Protein AF-A0A9X2DNE2-F1 (afdb_monomer)

Sequence (106 aa):
MKNRTIATALVTLALSFGVADQALNVQPSKVEASEFTFTQQQQEALDHLNGIRANMGLDPVELDPYLNKAAQNHADYLSVNGNPFSLESHRQDPSKTGFTGVTASD

Structure (mmCIF, N/CA/C/O backbone):
data_AF-A0A9X2DNE2-F1
#
_entry.id   AF-A0A9X2DNE2-F1
#
loop_
_atom_site.group_PDB
_atom_site.id
_atom_site.type_symbol
_atom_site.label_atom_id
_atom_site.label_alt_id
_atom_site.label_comp_id
_atom_site.label_asym_id
_atom_site.label_entity_id
_atom_site.label_seq_id
_atom_site.pdbx_PDB_ins_code
_atom_site.Cartn_x
_atom_site.Cartn_y
_atom_site.Cartn_z
_atom_site.occupancy
_atom_site.B_iso_or_equiv
_atom_site.auth_seq_id
_atom_site.auth_comp_id
_atom_site.auth_asym_id
_atom_site.auth_atom_id
_atom_site.pdbx_PDB_model_num
ATOM 1 N N . MET A 1 1 ? 41.835 -23.295 51.471 1.00 36.94 1 MET A N 1
ATOM 2 C CA . MET A 1 1 ? 42.621 -24.540 51.261 1.00 36.94 1 MET A CA 1
ATOM 3 C C . MET A 1 1 ? 41.659 -25.702 51.475 1.00 36.94 1 MET A C 1
ATOM 5 O O . MET A 1 1 ? 40.946 -25.636 52.456 1.00 36.94 1 MET A O 1
ATOM 9 N N . LYS A 1 2 ? 41.525 -26.773 50.696 1.00 39.94 2 LYS A N 1
ATOM 10 C CA . LYS A 1 2 ? 41.970 -27.219 49.370 1.00 39.94 2 LYS A CA 1
ATOM 11 C C . LYS A 1 2 ? 41.108 -28.481 49.118 1.00 39.94 2 LYS A C 1
ATOM 13 O O . LYS A 1 2 ? 40.974 -29.299 50.022 1.00 39.94 2 LYS A O 1
ATOM 18 N N . ASN A 1 3 ? 40.490 -28.579 47.946 1.00 44.59 3 ASN A N 1
ATOM 19 C CA . ASN A 1 3 ? 39.551 -29.622 47.497 1.00 44.59 3 ASN A CA 1
ATOM 20 C C . ASN A 1 3 ? 40.079 -31.058 47.642 1.00 44.59 3 ASN A C 1
ATOM 22 O O . ASN A 1 3 ? 41.274 -31.245 47.419 1.00 44.59 3 ASN A O 1
ATOM 26 N N . ARG A 1 4 ? 39.177 -32.051 47.807 1.00 47.81 4 ARG 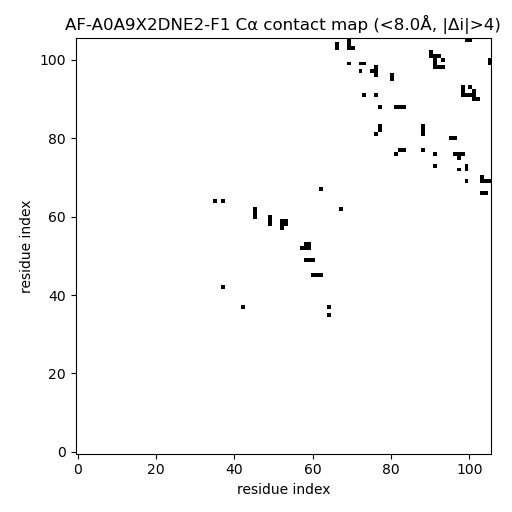A N 1
ATOM 27 C CA . ARG A 1 4 ? 39.308 -33.425 47.255 1.00 47.81 4 ARG A CA 1
ATOM 28 C C . ARG A 1 4 ? 37.941 -34.098 46.958 1.00 47.81 4 ARG A C 1
ATOM 30 O O . ARG A 1 4 ? 37.307 -34.653 47.841 1.00 47.81 4 ARG A O 1
ATOM 37 N N . THR A 1 5 ? 37.498 -33.955 45.707 1.00 41.34 5 THR A N 1
ATOM 38 C CA .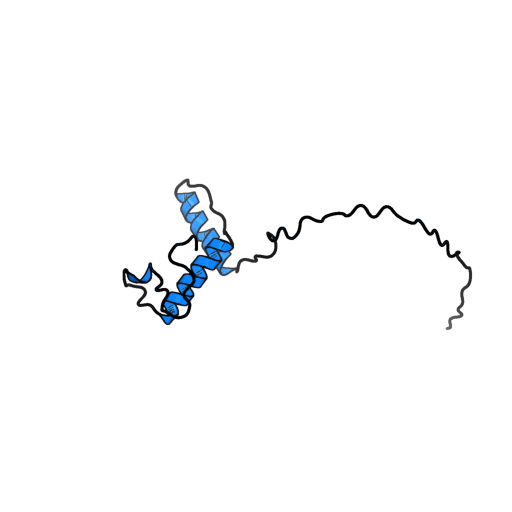 THR A 1 5 ? 37.054 -34.960 44.697 1.00 41.34 5 THR A CA 1
ATOM 39 C C . THR A 1 5 ? 37.125 -36.465 45.122 1.00 41.34 5 THR A C 1
ATOM 41 O O . THR A 1 5 ? 38.041 -36.796 45.862 1.00 41.34 5 THR A O 1
ATOM 44 N N . ILE A 1 6 ? 36.310 -37.474 44.724 1.00 48.91 6 ILE A N 1
ATOM 45 C CA . ILE A 1 6 ? 35.584 -37.863 43.480 1.00 48.91 6 ILE A CA 1
ATOM 46 C C . ILE A 1 6 ? 34.439 -38.867 43.805 1.00 48.91 6 ILE A C 1
ATOM 48 O O . ILE A 1 6 ? 34.541 -39.645 44.747 1.00 48.91 6 ILE A O 1
ATOM 52 N N . ALA A 1 7 ? 33.408 -38.833 42.948 1.00 36.09 7 ALA A N 1
ATOM 53 C CA . ALA A 1 7 ? 32.361 -39.801 42.575 1.00 36.09 7 ALA A CA 1
ATOM 54 C C . ALA A 1 7 ? 32.496 -41.300 42.936 1.00 36.09 7 ALA A C 1
ATOM 56 O O . ALA A 1 7 ? 33.594 -41.848 42.954 1.00 36.09 7 ALA A O 1
ATOM 57 N N . THR A 1 8 ? 31.353 -42.001 43.055 1.00 35.44 8 THR A N 1
ATOM 58 C CA . THR A 1 8 ? 30.815 -42.978 42.062 1.00 35.44 8 THR A CA 1
ATOM 59 C C . THR A 1 8 ? 29.595 -43.717 42.646 1.00 35.44 8 THR A C 1
ATOM 61 O O . THR A 1 8 ? 29.721 -44.351 43.685 1.00 35.44 8 THR A O 1
ATOM 64 N N . ALA A 1 9 ? 28.445 -43.686 41.963 1.00 36.16 9 ALA A N 1
ATOM 65 C CA . ALA A 1 9 ? 27.427 -44.754 41.953 1.00 36.16 9 ALA A CA 1
ATOM 66 C C . ALA A 1 9 ? 26.432 -44.446 40.811 1.00 36.16 9 ALA A C 1
ATOM 68 O O . ALA A 1 9 ? 25.575 -43.581 40.944 1.00 36.16 9 ALA A O 1
ATOM 69 N N . LEU A 1 10 ? 26.721 -44.878 39.578 1.00 36.69 10 LEU A N 1
ATOM 70 C CA . LEU A 1 10 ? 26.082 -46.044 38.946 1.00 36.69 10 LEU A CA 1
ATOM 71 C C . LEU A 1 10 ? 24.551 -46.036 39.086 1.00 36.69 10 LEU A C 1
ATOM 73 O O . LEU A 1 10 ? 23.997 -46.648 39.993 1.00 36.69 10 LEU A O 1
ATOM 77 N N . VAL A 1 11 ? 23.878 -45.383 38.136 1.00 36.66 11 VAL A N 1
ATOM 78 C CA . VAL A 1 11 ? 22.475 -45.668 37.822 1.00 36.66 11 VAL A CA 1
ATOM 79 C C . VAL A 1 11 ? 22.422 -46.215 36.402 1.00 36.66 11 VAL A C 1
ATOM 81 O O . VAL A 1 11 ? 23.021 -45.688 35.468 1.00 36.66 11 VAL A O 1
ATOM 84 N N . THR A 1 12 ? 21.783 -47.367 36.325 1.00 42.31 12 THR A N 1
ATOM 85 C CA . THR A 1 12 ? 21.748 -48.357 35.259 1.00 42.31 12 THR A CA 1
ATOM 86 C C . THR A 1 12 ? 21.113 -47.869 33.962 1.00 42.31 12 THR A C 1
ATOM 88 O O . THR A 1 12 ? 20.046 -47.262 33.954 1.00 42.31 12 THR A O 1
ATOM 91 N N . LEU A 1 13 ? 21.757 -48.252 32.862 1.00 39.16 13 LEU A N 1
ATOM 92 C CA . LEU A 1 13 ? 21.251 -48.248 31.496 1.00 39.16 13 LEU A CA 1
ATOM 93 C C . LEU A 1 13 ? 20.116 -49.278 31.357 1.00 39.16 13 LEU A C 1
ATOM 95 O O . LEU A 1 13 ? 20.363 -50.477 31.471 1.00 39.16 13 LEU A O 1
ATOM 99 N N . ALA A 1 14 ? 18.894 -48.825 31.082 1.00 49.62 14 ALA A N 1
ATOM 100 C CA . ALA A 1 14 ? 17.803 -49.684 30.631 1.00 49.62 14 ALA A CA 1
ATOM 101 C C . ALA A 1 14 ? 17.579 -49.450 29.129 1.00 49.62 14 ALA A C 1
ATOM 103 O O . ALA A 1 14 ? 17.048 -48.418 28.727 1.00 49.62 14 ALA A O 1
ATOM 104 N N . LEU A 1 15 ? 18.008 -50.406 28.297 1.00 43.12 15 LEU A N 1
ATOM 105 C CA . LEU A 1 15 ? 17.576 -50.502 26.904 1.00 43.12 15 LEU A CA 1
ATOM 106 C C . LEU A 1 15 ? 16.206 -51.182 26.870 1.00 43.12 15 LEU A C 1
ATOM 108 O O . LEU A 1 15 ? 16.115 -52.398 27.020 1.00 43.12 15 LEU A O 1
ATOM 112 N N . SER A 1 16 ? 15.147 -50.416 26.633 1.00 45.91 16 SER A N 1
ATOM 113 C CA . SER A 1 16 ? 13.872 -50.963 26.171 1.00 45.91 16 SER A CA 1
ATOM 114 C C . SER A 1 16 ? 13.755 -50.725 24.667 1.00 45.91 16 SER A C 1
ATOM 116 O O . SER A 1 16 ? 13.410 -49.630 24.225 1.00 45.91 16 SER A O 1
ATOM 118 N N . PHE A 1 17 ? 14.060 -51.757 23.878 1.00 44.88 17 PHE A N 1
ATOM 119 C CA . PHE A 1 17 ? 13.700 -51.819 22.463 1.00 44.88 17 PHE A CA 1
ATOM 120 C C . PHE A 1 17 ? 12.192 -52.075 22.351 1.00 44.88 17 PHE A C 1
ATOM 122 O O . PHE A 1 17 ? 11.745 -53.217 22.387 1.00 44.88 17 PHE A O 1
ATOM 129 N N . GLY A 1 18 ? 11.408 -51.003 22.243 1.00 39.97 18 GLY A N 1
ATOM 130 C CA . GLY A 1 18 ? 10.035 -51.063 21.749 1.00 39.97 18 GLY A CA 1
ATOM 131 C C . GLY A 1 18 ? 10.050 -50.842 20.242 1.00 39.97 18 GLY A C 1
ATOM 132 O O . GLY A 1 18 ? 10.306 -49.730 19.786 1.00 39.97 18 GLY A O 1
ATOM 133 N N . VAL A 1 19 ? 9.840 -51.903 19.466 1.00 48.03 19 VAL A N 1
ATOM 134 C CA . VAL A 1 19 ? 9.707 -51.818 18.009 1.00 48.03 19 VAL A CA 1
ATOM 135 C C . VAL A 1 19 ? 8.241 -51.548 17.666 1.00 48.03 19 VAL A C 1
ATOM 137 O O . VAL A 1 19 ? 7.372 -52.301 18.086 1.00 48.03 19 VAL A O 1
ATOM 140 N N . ALA A 1 20 ? 8.048 -50.498 16.865 1.00 48.12 20 ALA A N 1
ATOM 141 C CA . ALA A 1 20 ? 6.932 -50.213 15.961 1.00 48.12 20 ALA A CA 1
ATOM 142 C C . ALA A 1 20 ? 5.518 -50.025 16.545 1.00 48.12 20 ALA A C 1
ATOM 144 O O . ALA A 1 20 ? 4.770 -50.972 16.736 1.00 48.12 20 ALA A O 1
ATOM 145 N N . ASP A 1 21 ? 5.106 -48.759 16.615 1.00 42.16 21 ASP A N 1
ATOM 146 C CA . ASP A 1 21 ? 4.087 -48.278 15.675 1.00 42.16 21 ASP A CA 1
ATOM 147 C C . ASP A 1 21 ? 4.363 -46.795 15.388 1.00 42.16 21 ASP A C 1
ATOM 149 O O . ASP A 1 21 ? 3.915 -45.887 16.087 1.00 42.16 21 ASP A O 1
ATOM 153 N N . GLN A 1 22 ? 5.207 -46.537 14.385 1.00 45.66 22 GLN A N 1
ATOM 154 C CA . GLN A 1 22 ? 5.324 -45.198 13.811 1.00 45.66 22 GLN A CA 1
ATOM 155 C C . GLN A 1 22 ? 4.059 -44.996 12.981 1.00 45.66 22 GLN A C 1
ATOM 157 O O . GLN A 1 22 ? 4.044 -45.261 11.779 1.00 45.66 22 GLN A O 1
ATOM 162 N N . ALA A 1 23 ? 2.979 -44.563 13.633 1.00 46.31 23 ALA A N 1
ATOM 163 C CA . ALA A 1 23 ? 1.897 -43.912 12.923 1.00 46.31 23 ALA A CA 1
ATOM 164 C C . ALA A 1 23 ? 2.553 -42.813 12.085 1.00 46.31 23 ALA A C 1
ATOM 166 O O . ALA A 1 23 ? 3.201 -41.918 12.634 1.00 46.31 23 ALA A O 1
ATOM 167 N N . LEU A 1 24 ? 2.465 -42.934 10.758 1.00 43.31 24 LEU A N 1
ATOM 168 C CA . LEU A 1 24 ? 2.877 -41.891 9.833 1.00 43.31 24 LEU A CA 1
ATOM 169 C C . LEU A 1 24 ? 2.012 -40.677 10.156 1.00 43.31 24 LEU A C 1
ATOM 171 O O . LEU A 1 24 ? 0.909 -40.520 9.637 1.00 43.31 24 LEU A O 1
ATOM 175 N N . ASN A 1 25 ? 2.501 -39.847 11.074 1.00 50.81 25 ASN A N 1
ATOM 176 C CA . ASN A 1 25 ? 1.990 -38.521 11.308 1.00 50.81 25 ASN A CA 1
ATOM 177 C C . ASN A 1 25 ? 2.326 -37.755 10.036 1.00 50.81 25 ASN A C 1
ATOM 179 O O . ASN A 1 25 ? 3.410 -37.182 9.903 1.00 50.81 25 ASN A O 1
ATOM 183 N N . VAL A 1 26 ? 1.421 -37.839 9.062 1.00 48.25 26 VAL A N 1
ATOM 184 C CA . VAL A 1 26 ? 1.357 -36.917 7.941 1.00 48.25 26 VAL A CA 1
ATOM 185 C C . VAL A 1 26 ? 1.103 -35.565 8.587 1.00 48.25 26 VAL A C 1
ATOM 187 O O . VAL A 1 26 ? -0.036 -35.159 8.803 1.00 48.25 26 VAL A O 1
ATOM 190 N N . GLN A 1 27 ? 2.194 -34.911 8.988 1.00 52.16 27 GLN A N 1
ATOM 191 C CA . GLN A 1 27 ? 2.164 -33.509 9.336 1.00 52.16 27 GLN A CA 1
ATOM 192 C C . GLN A 1 27 ? 1.545 -32.818 8.127 1.00 52.16 27 GLN A C 1
ATOM 194 O O . GLN A 1 27 ? 2.020 -33.060 7.009 1.00 52.16 27 GLN A O 1
ATOM 199 N N . PRO A 1 28 ? 0.482 -32.019 8.301 1.00 47.41 28 PRO A N 1
ATOM 200 C CA . PRO A 1 28 ? 0.013 -31.189 7.214 1.00 47.41 28 PRO A CA 1
ATOM 201 C C . PRO A 1 28 ? 1.219 -30.386 6.738 1.00 47.41 28 PRO A C 1
ATOM 203 O O . PRO A 1 28 ? 1.826 -29.621 7.489 1.00 47.41 28 PRO A O 1
ATOM 206 N N . SER A 1 29 ? 1.624 -30.660 5.503 1.00 48.66 29 SER A N 1
ATOM 207 C CA . SER A 1 29 ? 2.694 -29.952 4.840 1.00 48.66 29 SER A CA 1
ATOM 208 C C . SER A 1 29 ? 2.327 -28.475 4.848 1.00 48.66 29 SER A C 1
ATOM 210 O O . SER A 1 29 ? 1.398 -28.074 4.153 1.00 48.66 29 SER A O 1
ATOM 212 N N . LYS A 1 30 ? 3.082 -27.696 5.623 1.00 46.47 30 LYS A N 1
ATOM 213 C CA . LYS A 1 30 ? 3.310 -26.276 5.382 1.00 46.47 30 LYS A CA 1
ATOM 214 C C . LYS A 1 30 ? 2.031 -25.417 5.390 1.00 46.47 30 LYS A C 1
ATOM 216 O O . LYS A 1 30 ? 1.540 -25.001 4.346 1.00 46.47 30 LYS A O 1
ATOM 221 N N . VAL A 1 31 ? 1.541 -25.080 6.585 1.00 45.69 31 VAL A N 1
ATOM 222 C CA . VAL A 1 31 ? 0.715 -23.874 6.773 1.00 45.69 31 VAL A CA 1
ATOM 223 C C . VAL A 1 31 ? 1.676 -22.704 7.001 1.00 45.69 31 VAL A C 1
ATOM 225 O O . VAL A 1 31 ? 2.000 -22.368 8.134 1.00 45.69 31 VAL A O 1
ATOM 228 N N . GLU A 1 32 ? 2.200 -22.122 5.920 1.00 47.06 32 GLU A N 1
ATOM 229 C CA . GLU A 1 32 ? 2.983 -20.875 5.984 1.00 47.06 32 GLU A CA 1
ATOM 230 C C . GLU A 1 32 ? 2.019 -19.703 6.113 1.00 47.06 32 GLU A C 1
ATOM 232 O O . GLU A 1 32 ? 1.669 -19.035 5.144 1.00 47.06 32 GLU A O 1
ATOM 237 N N . ALA A 1 33 ? 1.552 -19.483 7.331 1.00 46.88 33 ALA A N 1
ATOM 238 C CA . ALA A 1 33 ? 0.899 -18.244 7.709 1.00 46.88 33 ALA A CA 1
ATOM 239 C C . ALA A 1 33 ? 1.444 -17.810 9.074 1.00 46.88 33 ALA A C 1
ATOM 241 O O . ALA A 1 33 ? 0.690 -17.720 10.036 1.00 46.88 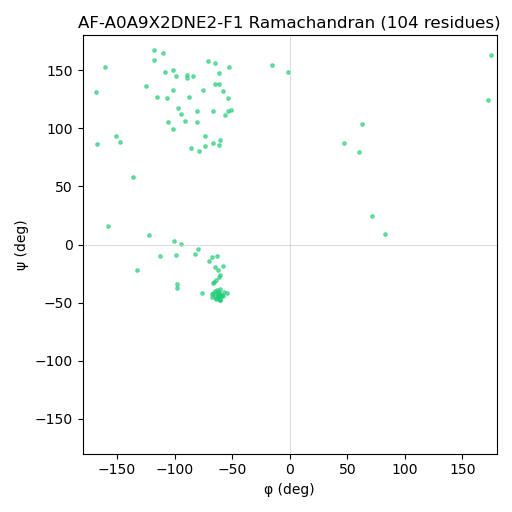33 ALA A O 1
ATOM 242 N N . SER A 1 34 ? 2.767 -17.613 9.195 1.00 52.47 34 SER A N 1
ATOM 243 C CA . SER A 1 34 ? 3.343 -17.080 10.443 1.00 52.47 34 SER A CA 1
ATOM 244 C C . SER A 1 34 ? 4.718 -16.391 10.365 1.00 52.47 34 SER A C 1
ATOM 246 O O . SER A 1 34 ? 5.310 -16.193 11.420 1.00 52.47 34 SER A O 1
ATOM 248 N N . GLU A 1 35 ? 5.248 -15.989 9.200 1.00 66.31 35 GLU A N 1
ATOM 249 C CA . GLU A 1 35 ? 6.565 -15.298 9.144 1.00 66.31 35 GLU A CA 1
ATOM 250 C C . GLU A 1 35 ? 6.561 -13.903 8.495 1.00 66.31 35 GLU A C 1
ATOM 252 O O . GLU A 1 35 ? 7.616 -13.297 8.302 1.00 66.31 35 GLU A O 1
ATOM 257 N N . PHE A 1 36 ? 5.396 -13.332 8.184 1.00 75.81 36 PHE A N 1
ATOM 258 C CA . PHE A 1 36 ? 5.356 -11.957 7.687 1.00 75.81 36 PHE A CA 1
ATOM 259 C C . PHE A 1 36 ? 5.455 -10.967 8.847 1.00 75.81 36 PHE A C 1
ATOM 261 O O . PHE A 1 36 ? 4.568 -10.879 9.692 1.00 75.81 36 PHE A O 1
ATOM 268 N N . THR A 1 37 ? 6.554 -10.215 8.872 1.00 86.81 37 THR A N 1
ATOM 269 C CA . THR A 1 37 ? 6.744 -9.079 9.776 1.00 86.81 37 THR A CA 1
ATOM 270 C C . THR A 1 37 ? 6.496 -7.786 9.011 1.00 86.81 37 THR A C 1
ATOM 272 O O . THR A 1 37 ? 6.987 -7.609 7.894 1.00 86.81 37 THR A O 1
ATOM 275 N N . PHE A 1 38 ? 5.711 -6.886 9.599 1.00 91.88 38 PHE A N 1
ATOM 276 C CA . PHE A 1 38 ? 5.478 -5.559 9.039 1.00 91.88 38 PHE A CA 1
ATOM 277 C C . PHE A 1 38 ? 6.524 -4.578 9.551 1.00 91.88 38 PHE A C 1
ATOM 279 O O . PHE A 1 38 ? 6.986 -4.665 10.691 1.00 91.88 38 PHE A O 1
ATOM 286 N N . THR A 1 39 ? 6.907 -3.634 8.699 1.00 94.31 39 THR A N 1
ATOM 287 C CA . THR A 1 39 ? 7.818 -2.567 9.106 1.00 94.31 39 THR A CA 1
ATOM 288 C C . THR A 1 39 ? 7.104 -1.598 10.045 1.00 94.31 39 THR A C 1
ATOM 290 O O . THR A 1 39 ? 5.880 -1.454 10.008 1.00 94.31 39 THR A O 1
ATOM 293 N N 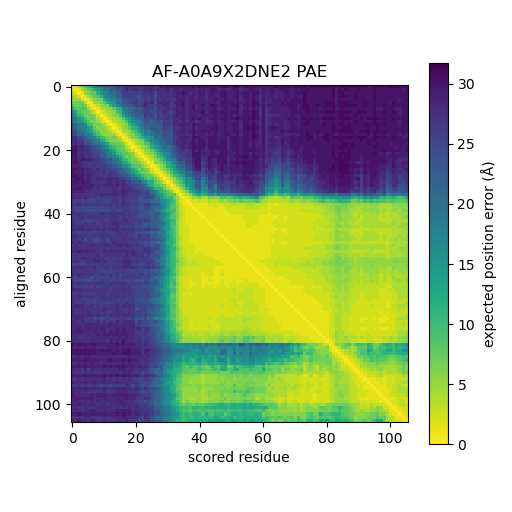. GLN A 1 40 ? 7.876 -0.866 10.850 1.00 95.50 40 GLN A N 1
ATOM 294 C CA . GLN A 1 40 ? 7.325 0.205 11.682 1.00 95.50 40 GLN A CA 1
ATOM 295 C C . GLN A 1 40 ? 6.532 1.220 10.841 1.00 95.50 40 GLN A C 1
ATOM 297 O O . GLN A 1 40 ? 5.434 1.608 11.221 1.00 95.50 40 GLN A O 1
ATOM 302 N N . GLN A 1 41 ? 7.039 1.581 9.660 1.00 95.44 41 GLN A N 1
ATOM 303 C CA . GLN A 1 41 ? 6.365 2.515 8.759 1.00 95.44 41 GLN A CA 1
ATOM 304 C C . GLN A 1 41 ? 5.011 1.984 8.260 1.00 95.44 41 GLN A C 1
ATOM 306 O O . GLN A 1 41 ? 4.056 2.749 8.147 1.00 95.44 41 GLN A O 1
ATOM 311 N N . GLN A 1 42 ? 4.908 0.683 7.965 1.00 95.31 42 GLN A N 1
ATOM 312 C CA . GLN A 1 42 ? 3.636 0.064 7.577 1.00 95.31 42 GLN A CA 1
ATOM 313 C C . GLN A 1 42 ? 2.623 0.110 8.725 1.00 95.31 42 GLN A C 1
ATOM 315 O O . GLN A 1 42 ? 1.454 0.408 8.488 1.00 95.31 42 GLN A O 1
ATOM 320 N N . GLN A 1 43 ? 3.073 -0.124 9.961 1.00 97.19 43 GLN A N 1
ATOM 321 C CA . GLN A 1 43 ? 2.212 -0.036 11.138 1.00 97.19 43 GLN A CA 1
ATOM 322 C C . GLN A 1 43 ? 1.754 1.403 11.405 1.00 97.19 43 GLN A C 1
ATOM 324 O O . GLN A 1 43 ? 0.566 1.640 11.589 1.00 97.19 43 GLN A O 1
ATOM 329 N N . GLU A 1 44 ? 2.660 2.380 11.341 1.00 97.75 44 GLU A N 1
ATOM 330 C CA . GLU A 1 44 ? 2.325 3.800 11.515 1.00 97.75 44 GLU A CA 1
ATOM 331 C C . GLU A 1 44 ? 1.324 4.286 10.452 1.00 97.75 44 GLU A C 1
ATOM 333 O O . GLU A 1 44 ? 0.397 5.039 10.759 1.00 97.75 44 GLU A O 1
ATOM 338 N N . ALA A 1 45 ? 1.464 3.822 9.205 1.00 97.00 45 ALA A N 1
ATOM 339 C CA . ALA A 1 45 ? 0.512 4.114 8.137 1.00 97.00 45 ALA A CA 1
ATOM 340 C C . ALA A 1 45 ? -0.867 3.475 8.389 1.00 97.00 45 ALA A C 1
ATOM 342 O O . ALA A 1 45 ? -1.890 4.131 8.171 1.00 97.00 45 ALA A O 1
ATOM 343 N N . LEU A 1 46 ? -0.905 2.226 8.872 1.00 98.00 46 LEU A N 1
ATOM 344 C CA . LEU A 1 46 ? -2.146 1.549 9.257 1.00 98.00 46 LEU A CA 1
ATOM 345 C C . LEU A 1 46 ? -2.852 2.288 10.398 1.00 98.00 46 LEU A C 1
ATOM 347 O O . LEU A 1 46 ? -4.054 2.540 10.316 1.00 98.00 46 LEU A O 1
ATOM 351 N N . ASP A 1 47 ? -2.107 2.671 11.434 1.00 98.44 47 ASP A N 1
ATOM 352 C CA . ASP A 1 47 ? -2.633 3.379 12.601 1.00 98.44 47 ASP A CA 1
ATOM 353 C C . ASP A 1 47 ? -3.217 4.737 12.195 1.00 98.44 47 ASP A C 1
ATOM 355 O O . ASP A 1 47 ? -4.322 5.098 12.608 1.00 98.44 4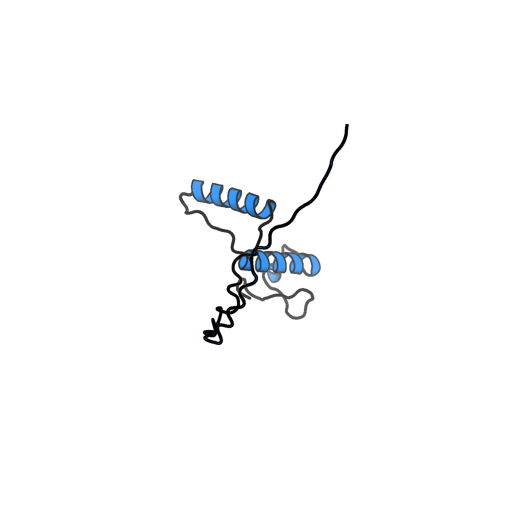7 ASP A O 1
ATOM 359 N N . HIS A 1 48 ? -2.520 5.467 11.318 1.00 98.62 48 HIS A N 1
ATOM 360 C CA . HIS A 1 48 ? -3.021 6.721 10.763 1.00 98.62 48 HIS A CA 1
ATOM 361 C C . HIS A 1 48 ? -4.333 6.525 9.986 1.00 98.62 48 HIS A C 1
ATOM 363 O O . HIS A 1 48 ? -5.308 7.246 10.223 1.00 98.62 48 HIS A O 1
ATOM 369 N N . LEU A 1 49 ? -4.387 5.528 9.094 1.00 98.38 49 LEU A N 1
ATOM 370 C CA . LEU A 1 49 ? -5.585 5.207 8.315 1.00 98.38 49 LEU A CA 1
ATOM 371 C C . LEU A 1 49 ? -6.759 4.820 9.223 1.00 98.38 49 LEU A C 1
ATOM 373 O O . LEU A 1 49 ? -7.863 5.342 9.062 1.00 98.38 49 LEU A O 1
ATOM 377 N N . ASN A 1 50 ? -6.532 3.933 10.189 1.00 98.75 50 ASN A N 1
ATOM 378 C CA . ASN A 1 50 ? -7.565 3.492 11.122 1.00 98.75 50 ASN A CA 1
ATOM 379 C C . ASN A 1 50 ? -8.047 4.627 12.035 1.00 98.75 50 ASN A C 1
ATOM 381 O O . ASN A 1 50 ? -9.237 4.686 12.337 1.00 98.75 50 ASN A O 1
ATOM 385 N N . GLY A 1 51 ? -7.182 5.582 12.389 1.00 98.75 51 GLY A N 1
ATOM 386 C CA . GLY A 1 51 ? -7.590 6.811 13.072 1.00 98.75 51 GLY A CA 1
ATOM 387 C C . GLY A 1 51 ? -8.586 7.643 12.255 1.00 98.75 51 GLY A C 1
ATOM 388 O O . GLY A 1 51 ? -9.602 8.096 12.784 1.00 98.75 51 GLY A O 1
ATOM 389 N N . ILE A 1 52 ? -8.351 7.797 10.946 1.00 98.69 52 ILE A N 1
ATOM 390 C CA . ILE A 1 52 ? -9.296 8.469 10.036 1.00 98.69 52 ILE A CA 1
ATOM 391 C C . ILE A 1 52 ? -10.610 7.683 9.946 1.00 98.69 52 ILE A C 1
ATOM 393 O O . ILE A 1 52 ? -11.684 8.271 10.072 1.00 98.69 52 ILE A O 1
ATOM 397 N N . ARG A 1 53 ? -10.538 6.357 9.769 1.00 98.62 53 ARG A N 1
ATOM 398 C CA . ARG A 1 53 ? -11.717 5.479 9.673 1.00 98.62 53 ARG A CA 1
ATOM 399 C C . ARG A 1 53 ? -12.591 5.556 10.924 1.00 98.62 53 ARG A C 1
ATOM 401 O O . ARG A 1 53 ? -13.802 5.725 10.798 1.00 98.62 53 ARG A O 1
ATOM 408 N N . ALA A 1 54 ? -11.983 5.544 12.108 1.00 98.69 54 ALA A N 1
ATOM 409 C CA . ALA A 1 54 ? -12.691 5.677 13.378 1.00 98.69 54 ALA A CA 1
ATOM 410 C C . ALA A 1 54 ? -13.430 7.020 13.492 1.00 98.69 54 ALA A C 1
ATOM 412 O O . ALA A 1 54 ? -14.601 7.048 13.866 1.00 98.69 54 ALA A O 1
ATOM 413 N N . ASN A 1 55 ? -12.796 8.127 13.084 1.00 98.50 55 ASN A N 1
ATOM 414 C CA . ASN A 1 55 ? -13.439 9.449 13.056 1.00 98.50 55 ASN A CA 1
ATOM 415 C C . ASN A 1 55 ? -14.642 9.516 12.097 1.00 98.50 55 ASN A C 1
ATOM 417 O O . ASN A 1 55 ? -15.506 10.377 12.252 1.00 98.50 55 ASN A O 1
ATOM 421 N N . MET A 1 56 ? -14.705 8.612 11.117 1.00 98.44 56 MET A N 1
ATOM 422 C CA . MET A 1 56 ? -15.818 8.470 10.176 1.00 98.44 56 MET A CA 1
ATOM 423 C C . MET A 1 56 ? -16.857 7.421 10.612 1.00 98.44 56 MET A C 1
ATOM 425 O O . MET A 1 56 ? -17.827 7.205 9.889 1.00 98.44 56 MET A O 1
ATOM 429 N N . GLY A 1 57 ? -16.672 6.762 11.762 1.00 98.50 57 GLY A N 1
ATOM 430 C CA . GLY A 1 57 ? -17.548 5.682 12.227 1.00 98.50 57 GLY A CA 1
ATOM 431 C C . GLY A 1 57 ? -17.406 4.378 11.433 1.00 98.50 57 GLY A C 1
ATOM 432 O O . GLY A 1 57 ? -18.357 3.605 11.365 1.00 98.50 57 GLY A O 1
ATOM 433 N N . LEU A 1 58 ? -16.250 4.153 10.800 1.00 98.50 58 LEU A N 1
ATOM 434 C CA . LEU A 1 58 ? -15.937 2.936 10.052 1.00 98.50 58 LEU A CA 1
ATOM 435 C C . LEU A 1 58 ? -15.091 1.978 10.896 1.00 98.50 58 LEU A C 1
ATOM 437 O O . LEU A 1 58 ? -14.199 2.410 11.628 1.00 98.50 58 LEU A O 1
ATOM 441 N N . ASP A 1 59 ? -15.314 0.678 10.710 1.00 98.44 59 ASP A N 1
ATOM 442 C CA . ASP A 1 59 ? -14.516 -0.374 11.346 1.00 98.44 59 ASP A CA 1
ATOM 443 C C . ASP A 1 59 ? -13.037 -0.301 10.923 1.00 98.44 59 ASP A C 1
ATOM 445 O O . ASP A 1 59 ? -12.743 0.081 9.779 1.00 98.44 59 ASP A O 1
ATOM 449 N N . PRO A 1 60 ? -12.086 -0.669 11.800 1.00 97.75 60 PRO A N 1
ATOM 450 C CA . PRO A 1 60 ? -10.672 -0.714 11.446 1.00 97.75 60 PRO A CA 1
ATOM 451 C C . PRO A 1 60 ? -10.397 -1.784 10.382 1.00 97.75 60 PRO A C 1
ATOM 453 O O . PRO A 1 60 ? -11.140 -2.751 10.232 1.00 97.75 60 PRO A O 1
ATOM 456 N N . VAL A 1 61 ? -9.312 -1.598 9.637 1.00 97.62 61 VAL A N 1
ATOM 457 C CA . VAL A 1 61 ? -8.751 -2.603 8.726 1.00 97.62 61 VAL A CA 1
ATOM 458 C C . VAL A 1 61 ? -7.429 -3.125 9.271 1.00 97.62 61 VAL A C 1
ATOM 460 O O . VAL A 1 61 ? -6.825 -2.516 10.155 1.00 97.62 61 VAL A O 1
ATOM 463 N N . GLU A 1 62 ? -6.974 -4.244 8.723 1.00 96.44 62 GLU A N 1
ATO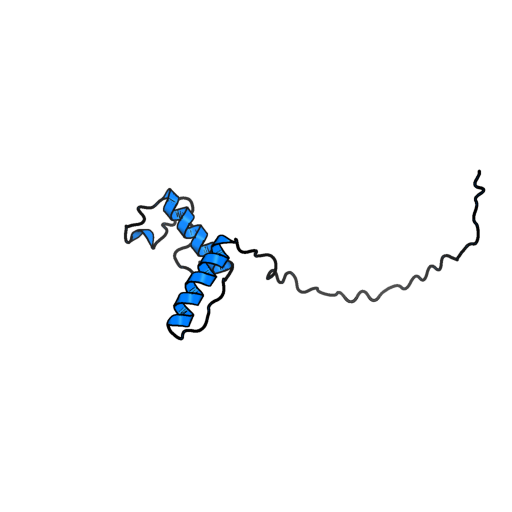M 464 C CA . GLU A 1 62 ? -5.720 -4.897 9.091 1.00 96.44 62 GLU A CA 1
ATOM 465 C C . GLU A 1 62 ? -4.774 -4.941 7.889 1.00 96.44 62 GLU A C 1
ATOM 467 O O . GLU A 1 62 ? -5.201 -4.831 6.736 1.00 96.44 62 GLU A O 1
ATOM 472 N N . LEU A 1 63 ? -3.476 -5.087 8.158 1.00 94.94 63 LEU A N 1
ATOM 473 C CA . LEU A 1 63 ? -2.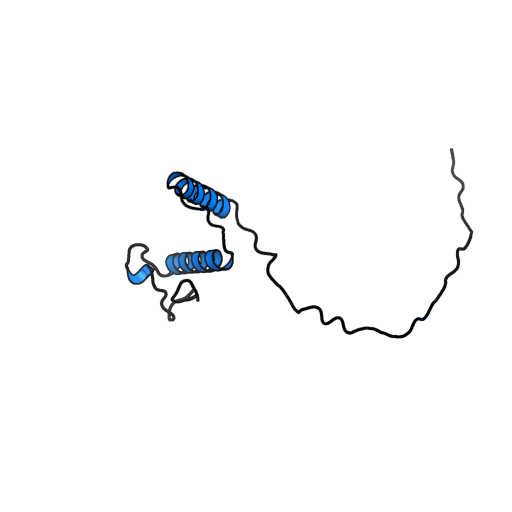497 -5.322 7.103 1.00 94.94 63 LEU A CA 1
ATOM 474 C C . LEU A 1 63 ? -2.606 -6.765 6.617 1.00 94.94 63 LEU A C 1
ATOM 476 O O . LEU A 1 63 ? -2.572 -7.702 7.411 1.00 94.94 63 LEU A O 1
ATOM 480 N N . ASP A 1 64 ? -2.641 -6.928 5.299 1.00 92.75 64 ASP A N 1
ATOM 481 C CA . ASP A 1 64 ? -2.512 -8.223 4.647 1.00 92.75 64 ASP A CA 1
ATOM 482 C C . ASP A 1 64 ? -1.121 -8.311 3.991 1.00 92.75 64 ASP A C 1
ATOM 484 O O . ASP A 1 64 ? -0.736 -7.417 3.225 1.00 92.75 64 ASP A O 1
ATOM 488 N N . PRO A 1 65 ? -0.328 -9.355 4.286 1.00 91.00 65 PRO A N 1
ATOM 489 C CA . PRO A 1 65 ? 1.034 -9.458 3.777 1.00 91.00 65 PRO A CA 1
ATOM 490 C C . PRO A 1 65 ? 1.111 -9.585 2.252 1.00 91.00 65 PRO A C 1
ATOM 492 O O . PRO A 1 65 ? 2.067 -9.089 1.651 1.00 91.00 65 PRO A O 1
ATOM 495 N N . TYR A 1 66 ? 0.114 -10.195 1.610 1.00 90.00 66 TYR A N 1
ATOM 496 C CA . TYR A 1 66 ? 0.065 -10.341 0.158 1.00 90.00 66 TYR A CA 1
ATOM 497 C C . TYR A 1 66 ? -0.322 -9.023 -0.510 1.00 90.00 66 TYR A C 1
ATOM 499 O O . TYR A 1 66 ? 0.331 -8.621 -1.474 1.00 90.00 66 TYR A O 1
ATOM 507 N N . LEU A 1 67 ? -1.290 -8.290 0.049 1.00 90.88 67 LEU A N 1
ATOM 508 C CA . LEU A 1 67 ? -1.640 -6.953 -0.446 1.00 90.88 67 LEU A CA 1
ATOM 509 C C . LEU A 1 67 ? -0.475 -5.970 -0.294 1.00 90.88 67 LEU A C 1
ATOM 511 O O . LEU A 1 67 ? -0.173 -5.220 -1.223 1.00 90.88 67 LEU A O 1
ATOM 515 N N . ASN A 1 68 ? 0.237 -6.012 0.834 1.00 90.81 68 ASN A N 1
ATOM 516 C CA . ASN A 1 68 ? 1.436 -5.198 1.030 1.00 90.81 68 ASN A CA 1
ATOM 517 C C . ASN A 1 68 ? 2.525 -5.548 0.011 1.00 90.81 68 ASN A C 1
ATOM 519 O O . ASN A 1 68 ? 3.186 -4.654 -0.524 1.00 90.81 68 ASN A O 1
ATOM 523 N N . LYS A 1 69 ? 2.709 -6.841 -0.283 1.00 89.88 69 LYS A N 1
ATOM 524 C CA . LYS A 1 69 ? 3.681 -7.288 -1.282 1.00 89.88 69 LYS A CA 1
ATOM 525 C C . LYS A 1 69 ? 3.305 -6.816 -2.688 1.00 89.88 69 LYS A C 1
ATOM 527 O O . LYS A 1 69 ? 4.176 -6.301 -3.387 1.00 89.88 69 LYS A O 1
ATOM 532 N N . ALA A 1 70 ? 2.036 -6.924 -3.078 1.00 89.62 70 ALA A N 1
ATOM 533 C CA . ALA A 1 70 ? 1.543 -6.432 -4.363 1.00 89.62 70 ALA A CA 1
ATOM 534 C C . ALA A 1 70 ? 1.723 -4.908 -4.496 1.00 89.62 70 ALA A C 1
ATOM 536 O O . ALA A 1 70 ? 2.244 -4.426 -5.505 1.00 89.62 70 ALA A O 1
ATOM 537 N N . ALA A 1 71 ? 1.386 -4.150 -3.448 1.00 90.88 71 ALA A N 1
ATOM 538 C CA . ALA A 1 71 ? 1.569 -2.701 -3.417 1.00 90.88 71 ALA A CA 1
ATOM 539 C C . ALA A 1 71 ? 3.047 -2.298 -3.565 1.00 90.88 71 ALA A C 1
ATOM 541 O O . ALA A 1 71 ? 3.364 -1.421 -4.371 1.00 90.88 71 ALA A O 1
ATOM 542 N N . G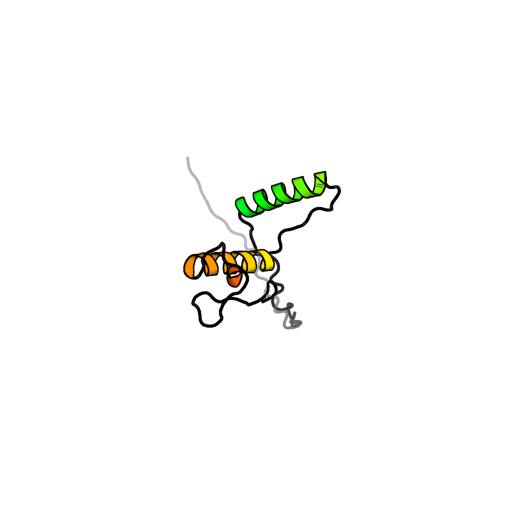LN A 1 72 ? 3.957 -2.965 -2.843 1.00 91.25 72 GLN A N 1
ATOM 543 C CA . GLN A 1 72 ? 5.394 -2.701 -2.954 1.00 91.25 72 GLN A CA 1
ATOM 544 C C . GLN A 1 72 ? 5.922 -3.035 -4.352 1.00 91.25 72 GLN A C 1
ATOM 546 O O . GLN A 1 72 ? 6.617 -2.220 -4.951 1.00 91.25 72 GLN A O 1
ATOM 551 N N . ASN A 1 73 ? 5.551 -4.193 -4.903 1.00 91.06 73 ASN A N 1
ATOM 552 C CA . ASN A 1 73 ? 5.954 -4.584 -6.252 1.00 91.06 73 ASN A CA 1
ATOM 553 C C . ASN A 1 73 ? 5.515 -3.545 -7.297 1.00 91.06 73 ASN A C 1
ATOM 555 O O . ASN A 1 73 ? 6.275 -3.206 -8.205 1.00 91.06 73 ASN A O 1
ATOM 559 N N . HIS A 1 74 ? 4.299 -3.007 -7.160 1.00 90.69 74 HIS A N 1
ATOM 560 C CA . HIS A 1 74 ? 3.805 -1.970 -8.057 1.00 90.69 74 HIS A CA 1
ATOM 561 C C . HIS A 1 74 ? 4.567 -0.647 -7.907 1.00 90.69 74 HIS A C 1
ATOM 563 O O . HIS A 1 74 ? 4.931 -0.034 -8.914 1.00 90.69 74 HIS A O 1
ATOM 569 N N . ALA A 1 75 ? 4.861 -0.230 -6.673 1.00 90.44 75 ALA A N 1
ATOM 570 C CA . ALA A 1 75 ? 5.677 0.952 -6.410 1.00 90.44 75 ALA A CA 1
ATOM 571 C C . ALA A 1 75 ? 7.091 0.815 -7.008 1.00 90.44 75 ALA A C 1
ATOM 573 O O . ALA A 1 75 ? 7.569 1.732 -7.682 1.00 90.44 75 ALA A O 1
ATOM 574 N N . ASP A 1 76 ? 7.722 -0.350 -6.841 1.00 91.31 76 ASP A N 1
ATOM 575 C CA . ASP A 1 76 ? 9.043 -0.651 -7.399 1.00 91.31 76 ASP A CA 1
ATOM 576 C C . ASP A 1 76 ? 9.013 -0.609 -8.934 1.00 91.31 76 ASP A C 1
ATOM 578 O O . ASP A 1 76 ? 9.858 0.043 -9.553 1.00 91.31 76 ASP A O 1
ATOM 582 N N . TYR A 1 77 ? 8.001 -1.217 -9.563 1.00 91.44 77 TYR A N 1
ATOM 583 C CA . TYR A 1 77 ? 7.810 -1.159 -11.014 1.00 91.44 77 TYR A CA 1
ATOM 584 C C . TYR A 1 77 ? 7.684 0.287 -11.522 1.00 91.44 77 TYR A C 1
ATOM 586 O O . TYR A 1 77 ? 8.307 0.648 -12.527 1.00 91.44 77 TYR A O 1
ATOM 594 N N . LEU A 1 78 ? 6.911 1.131 -10.829 1.00 89.56 78 LEU A N 1
ATOM 595 C CA . LEU A 1 78 ? 6.728 2.536 -11.199 1.00 89.56 78 LEU A CA 1
ATOM 596 C C . LEU A 1 78 ? 7.999 3.367 -11.044 1.00 89.56 78 LEU A C 1
ATOM 598 O O . LEU A 1 78 ? 8.223 4.259 -11.861 1.00 89.56 78 LEU A O 1
ATOM 602 N N . SER A 1 79 ? 8.847 3.051 -10.064 1.00 90.25 79 SER A N 1
ATOM 603 C CA . SER A 1 79 ? 10.129 3.740 -9.871 1.00 90.25 79 SER A CA 1
ATOM 604 C C . SER A 1 79 ? 11.076 3.597 -11.072 1.00 90.25 79 SER A C 1
ATOM 606 O O . SER A 1 79 ? 11.879 4.491 -11.334 1.00 90.25 79 SER A O 1
ATOM 608 N N . VAL A 1 80 ? 10.949 2.498 -11.826 1.00 89.56 80 VAL A N 1
ATOM 609 C CA . VAL A 1 80 ? 11.793 2.182 -12.989 1.00 89.56 80 VAL A CA 1
ATOM 610 C C . VAL A 1 80 ? 11.127 2.576 -14.309 1.00 89.56 80 VAL A C 1
ATOM 612 O O . VAL A 1 80 ? 11.803 3.019 -15.235 1.00 89.56 80 VAL A O 1
ATOM 615 N N . ASN A 1 81 ? 9.806 2.405 -14.419 1.00 85.69 81 ASN A N 1
ATOM 616 C CA . ASN A 1 81 ? 9.099 2.451 -15.703 1.00 85.69 81 ASN A CA 1
ATOM 617 C C . ASN A 1 81 ? 8.140 3.642 -15.865 1.00 85.69 81 ASN A C 1
ATOM 619 O O . ASN A 1 81 ? 7.581 3.824 -16.952 1.00 85.69 81 ASN A O 1
ATOM 623 N N . GLY A 1 82 ? 7.877 4.397 -14.797 1.00 70.25 82 GLY A N 1
ATOM 624 C CA . GLY A 1 82 ? 6.723 5.286 -14.708 1.00 70.25 82 GLY A CA 1
ATOM 625 C C . GLY A 1 82 ? 7.026 6.782 -14.789 1.00 70.25 82 GLY A C 1
ATOM 626 O O . GLY A 1 82 ? 8.023 7.282 -14.279 1.00 70.25 82 GLY A O 1
ATOM 627 N N . ASN A 1 83 ? 6.062 7.516 -15.350 1.00 73.56 83 ASN A N 1
ATOM 628 C CA . ASN A 1 83 ? 5.686 8.836 -14.851 1.00 73.56 83 ASN A CA 1
ATOM 629 C C . ASN A 1 83 ? 4.505 8.603 -13.885 1.00 73.56 83 ASN A C 1
ATOM 631 O O . ASN A 1 83 ? 3.439 8.204 -14.365 1.00 73.56 83 ASN A O 1
ATOM 635 N N . PRO A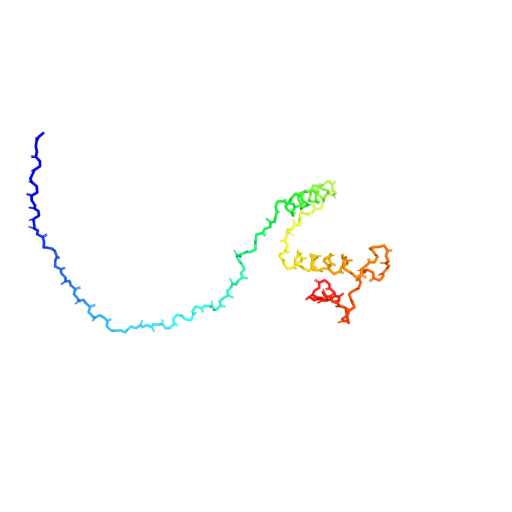 1 84 ? 4.658 8.820 -12.563 1.00 67.12 84 PRO A N 1
ATOM 636 C CA . PRO A 1 84 ? 3.641 8.473 -11.561 1.00 67.12 84 PRO A CA 1
ATOM 637 C C . PRO A 1 84 ? 2.324 9.248 -11.716 1.00 67.12 84 PRO A C 1
ATOM 639 O O . PRO A 1 84 ? 1.337 8.915 -11.073 1.00 67.12 84 PRO A O 1
ATOM 642 N N . PHE A 1 85 ? 2.292 10.269 -12.575 1.00 70.19 85 PHE A N 1
ATOM 643 C CA . PHE A 1 85 ? 1.110 11.089 -12.835 1.00 70.19 85 PHE A CA 1
ATOM 644 C C . PHE A 1 85 ? 0.375 10.714 -14.133 1.00 70.19 85 PHE A C 1
ATOM 646 O O . PHE A 1 85 ? -0.585 11.382 -14.510 1.00 70.19 85 PHE A O 1
ATOM 653 N N . SER A 1 86 ? 0.819 9.670 -14.842 1.00 80.44 86 SER A N 1
ATOM 654 C CA . SER A 1 86 ? 0.117 9.153 -16.022 1.00 80.44 86 SER A CA 1
ATOM 655 C C . SER A 1 86 ? -0.991 8.177 -15.628 1.00 80.44 86 SER A C 1
ATOM 657 O O . SER A 1 86 ? -0.807 7.365 -14.727 1.00 80.44 86 SER A O 1
ATOM 659 N N . LEU A 1 87 ? -2.104 8.169 -16.367 1.00 72.38 87 LEU A N 1
ATOM 660 C CA . LEU A 1 87 ? -3.158 7.154 -16.219 1.00 72.38 87 LEU A CA 1
ATOM 661 C C . LEU A 1 87 ? -2.647 5.731 -16.500 1.00 72.38 87 LEU A C 1
ATOM 663 O O . LEU A 1 87 ? -3.158 4.767 -15.936 1.00 72.38 87 LEU A O 1
ATOM 667 N N . GLU A 1 88 ? -1.599 5.604 -17.316 1.00 75.81 88 GLU A N 1
ATOM 668 C CA . GLU A 1 88 ? -0.936 4.322 -17.582 1.00 75.81 88 GLU A CA 1
ATOM 669 C C . GLU A 1 88 ? -0.149 3.800 -16.373 1.00 75.81 88 GLU A C 1
ATOM 671 O O . GLU A 1 88 ? 0.205 2.628 -16.341 1.00 75.81 88 GLU A O 1
ATOM 676 N N . SER A 1 89 ? 0.105 4.630 -15.352 1.00 78.12 89 SER A N 1
ATOM 677 C CA . SER A 1 89 ? 0.798 4.191 -14.133 1.00 78.12 89 SER A CA 1
ATOM 678 C C . SER A 1 89 ? -0.006 3.160 -13.336 1.00 78.12 89 SER A C 1
ATOM 680 O O . SER A 1 89 ? 0.570 2.394 -12.580 1.00 78.12 89 SER A O 1
ATOM 682 N N . HIS A 1 90 ? -1.319 3.066 -13.552 1.00 80.12 90 HIS A N 1
ATOM 683 C CA . HIS A 1 90 ? -2.167 2.066 -12.903 1.00 80.12 90 HIS A CA 1
ATOM 684 C C . HIS A 1 90 ? -2.096 0.678 -13.553 1.00 80.12 90 HIS A C 1
ATOM 686 O O . HIS A 1 90 ? -2.742 -0.249 -13.070 1.00 80.12 90 HIS A O 1
ATOM 692 N N . ARG A 1 91 ? -1.353 0.519 -14.657 1.00 81.81 91 ARG A N 1
ATOM 693 C CA . ARG A 1 91 ? -1.160 -0.767 -15.335 1.00 81.81 91 ARG A CA 1
ATOM 694 C C . ARG A 1 91 ? 0.320 -1.075 -15.479 1.00 81.81 91 ARG A C 1
ATOM 696 O O . ARG A 1 91 ? 1.117 -0.224 -15.869 1.00 81.81 91 ARG A O 1
ATOM 703 N N . GLN A 1 92 ? 0.685 -2.321 -15.203 1.00 85.31 92 GLN A N 1
ATOM 704 C CA . GLN A 1 92 ? 2.010 -2.811 -15.556 1.00 85.31 92 GLN A CA 1
ATOM 705 C C . GLN A 1 92 ? 1.986 -3.398 -16.971 1.00 85.31 92 GLN A C 1
ATOM 707 O O . GLN A 1 92 ? 1.003 -4.004 -17.395 1.00 85.31 92 GLN A O 1
ATOM 712 N N . ASP A 1 93 ? 3.074 -3.195 -17.705 1.00 87.81 93 ASP A N 1
ATOM 713 C CA . ASP A 1 93 ? 3.283 -3.711 -19.052 1.00 87.81 93 ASP A CA 1
ATOM 714 C C . ASP A 1 93 ? 4.118 -4.996 -18.940 1.00 87.81 93 ASP A C 1
ATOM 716 O O . ASP A 1 93 ? 5.262 -4.919 -18.479 1.00 87.81 93 ASP A O 1
ATOM 720 N N . PRO A 1 94 ? 3.592 -6.166 -19.354 1.00 89.62 94 PRO A N 1
ATOM 721 C CA . PRO A 1 94 ? 4.307 -7.441 -19.279 1.00 89.62 94 PRO A CA 1
ATOM 722 C C . PRO A 1 94 ? 5.640 -7.470 -20.033 1.00 89.62 94 PRO A C 1
ATOM 724 O O . PRO A 1 94 ? 6.465 -8.346 -19.785 1.00 89.62 94 PRO A O 1
ATOM 727 N N . SER A 1 95 ? 5.859 -6.539 -20.966 1.00 91.75 95 SER A N 1
ATOM 728 C CA . SER A 1 95 ? 7.114 -6.431 -21.713 1.00 91.75 95 SER A CA 1
ATOM 729 C C . SER A 1 95 ? 8.219 -5.671 -20.969 1.00 91.75 95 SER A C 1
ATOM 731 O O . SER A 1 95 ? 9.362 -5.659 -21.430 1.00 91.75 95 SER A O 1
ATOM 733 N N . LYS A 1 96 ? 7.913 -5.041 -19.826 1.00 89.31 96 LYS A N 1
ATOM 734 C CA . LYS A 1 96 ? 8.855 -4.205 -19.072 1.00 89.31 96 LYS A CA 1
ATOM 735 C C . LYS A 1 96 ? 9.443 -4.919 -17.856 1.00 89.31 96 LYS A C 1
ATOM 737 O O . LYS A 1 96 ? 8.817 -5.761 -17.217 1.00 89.31 96 LYS A O 1
ATOM 742 N N . THR A 1 97 ? 10.669 -4.537 -17.505 1.00 90.62 97 THR A N 1
ATOM 743 C CA . THR A 1 97 ? 11.382 -5.073 -16.340 1.00 90.62 97 THR A CA 1
ATOM 744 C C . THR A 1 97 ? 10.632 -4.771 -15.044 1.00 90.62 97 THR A C 1
ATOM 746 O O . THR A 1 97 ? 10.162 -3.652 -14.837 1.00 90.62 97 THR A O 1
ATOM 749 N N . GLY A 1 98 ? 10.571 -5.757 -14.145 1.00 89.12 98 GLY A N 1
ATOM 750 C CA . GLY A 1 98 ? 9.902 -5.625 -12.848 1.00 89.12 98 GLY A CA 1
ATOM 751 C C . GLY A 1 98 ? 8.390 -5.849 -12.897 1.00 89.12 98 GLY A C 1
ATOM 752 O O . GLY A 1 98 ? 7.721 -5.591 -11.901 1.00 89.12 98 GLY A O 1
ATOM 753 N N . PHE A 1 99 ? 7.845 -6.308 -14.031 1.00 91.62 99 PHE A N 1
ATOM 754 C CA . PHE A 1 99 ? 6.450 -6.727 -14.124 1.00 91.62 99 PHE A CA 1
ATOM 755 C C . PHE A 1 99 ? 6.151 -7.852 -13.125 1.00 91.62 99 PHE A C 1
ATOM 757 O O . PHE A 1 99 ? 6.888 -8.835 -13.036 1.00 91.62 99 PHE A O 1
ATOM 764 N N . THR A 1 100 ? 5.058 -7.699 -12.386 1.00 90.00 100 THR A N 1
ATOM 765 C CA . THR A 1 100 ? 4.625 -8.628 -11.333 1.00 90.00 100 THR A CA 1
ATOM 766 C C . THR A 1 100 ? 3.152 -8.997 -11.429 1.00 90.00 100 THR A C 1
ATOM 768 O O . THR A 1 100 ? 2.793 -10.066 -10.959 1.00 90.00 100 THR A O 1
ATOM 771 N N . GLY A 1 101 ? 2.324 -8.180 -12.084 1.00 84.88 101 GLY A N 1
ATOM 772 C CA . GLY A 1 101 ? 0.891 -8.434 -12.201 1.00 84.88 101 GLY A CA 1
ATOM 773 C C . GLY A 1 101 ? 0.148 -7.288 -12.883 1.00 84.88 101 GLY A C 1
ATOM 774 O O . GLY A 1 101 ? 0.679 -6.181 -13.013 1.00 84.88 101 GLY A O 1
ATOM 775 N N . VAL A 1 102 ? -1.077 -7.544 -13.347 1.00 78.06 102 VAL A N 1
ATOM 776 C CA . VAL A 1 102 ? -1.933 -6.524 -13.988 1.00 78.06 102 VAL A CA 1
ATOM 777 C C . VAL A 1 102 ? -2.932 -5.945 -12.988 1.00 78.06 102 VAL A C 1
ATOM 779 O O . VAL A 1 102 ? -3.285 -4.768 -13.069 1.00 78.06 102 VAL A O 1
ATOM 782 N N . THR A 1 103 ? -3.393 -6.767 -12.052 1.00 75.62 103 THR A N 1
ATOM 783 C CA . THR A 1 103 ? -4.398 -6.443 -11.042 1.00 75.62 103 THR A CA 1
ATOM 784 C C . THR A 1 103 ? -3.821 -6.566 -9.634 1.00 75.62 103 THR A C 1
ATOM 786 O O . THR A 1 103 ? -2.756 -7.136 -9.437 1.00 75.62 103 THR A O 1
ATOM 789 N N . ALA A 1 104 ? -4.538 -6.055 -8.629 1.00 65.69 104 ALA A N 1
ATOM 790 C CA . ALA A 1 104 ? -4.128 -6.180 -7.227 1.00 65.69 104 ALA A CA 1
ATOM 791 C C . ALA A 1 104 ? -4.170 -7.628 -6.691 1.00 65.69 104 ALA A C 1
ATOM 793 O O . ALA A 1 104 ? -3.708 -7.869 -5.579 1.00 65.69 104 ALA A O 1
ATOM 794 N N . SER A 1 105 ? -4.762 -8.561 -7.446 1.00 70.50 105 SER A N 1
ATOM 795 C CA . SER A 1 105 ? -4.859 -9.982 -7.099 1.00 70.50 105 SER A CA 1
ATOM 796 C C . SER A 1 105 ? -3.812 -10.871 -7.776 1.00 70.50 105 SER A C 1
ATOM 798 O O . SER A 1 105 ? -3.759 -12.053 -7.440 1.00 70.50 105 SER A O 1
ATOM 800 N N . ASP A 1 106 ? -3.048 -10.335 -8.734 1.00 63.72 106 ASP A N 1
ATOM 801 C CA . ASP A 1 106 ? -1.946 -11.043 -9.407 1.00 63.72 106 ASP A CA 1
ATOM 802 C C . ASP A 1 106 ? -0.651 -10.943 -8.583 1.00 63.72 106 ASP A C 1
ATOM 804 O O . ASP A 1 106 ? 0.071 -11.963 -8.498 1.00 63.72 106 ASP A O 1
#

Secondary structure (DSSP, 8-state):
----------------------------S----S--PPPHHHHHHHHHHHHHHHHTTPPP----HHHHHHHHHHHHHHHHH--TTSGGGGS--TTSTT---SSTT-

Radius of gyration: 29.09 Å; Cα contacts (8 Å, |Δi|>4): 52; chains: 1; bounding box: 60×63×73 Å

pLDDT: mean 74.39, std 22.34, range [35.44, 98.75]

Nearest PDB structures (foldseek):
  6xyw-assembly1_BF  TM=2.403E-01  e=4.425E+00  Arabidopsis thaliana

Foldseek 3Di:
DDDDDDDDDDDDDDDDPDDDDPPPPPPPPDPPPPPDDDDPVRVVVQVVVQVVCVVVVHDGDDDDSLLVVLVVLLVVQCVPPHPCPDPCSLADDPVDPSDDDGDSVD

Mean predicted aligned error: 15.41 Å

InterPro domains:
  IPR014044 CAP domain [PF00188] (46-103)
  IPR035940 CAP superfamily [G3DSA:3.40.33.10] (5-106)
  IPR035940 CAP superfamily [SSF55797] (39-86)

Solvent-accessible surface area (backbone atoms only — not comparable to full-atom values): 7339 Å² total; per-residue (Å²): 140,78,92,82,88,82,90,89,83,92,78,81,88,79,87,78,89,79,80,80,82,81,71,82,74,76,66,78,80,76,85,88,81,83,81,86,78,79,52,70,68,58,49,54,52,49,52,54,51,35,52,55,30,49,78,70,76,41,79,74,81,79,91,50,71,65,55,52,48,48,52,49,48,51,53,56,27,38,75,78,75,45,57,87,87,43,83,63,55,77,48,57,52,85,89,45,85,65,56,73,46,68,55,89,86,90

Organism: NCBI:txid1653776